Protein AF-A0A6V7KPG8-F1 (afdb_monomer)

pLDDT: mean 72.36, std 18.4, range [42.53, 93.62]

Structure (mmCIF, N/CA/C/O backbone):
data_AF-A0A6V7KPG8-F1
#
_entry.id   AF-A0A6V7KPG8-F1
#
loop_
_atom_site.group_PDB
_atom_site.id
_atom_site.type_symbol
_atom_site.label_atom_id
_atom_site.label_alt_id
_atom_site.label_comp_id
_atom_site.label_asym_id
_atom_site.label_entity_id
_atom_site.label_seq_id
_atom_site.pdbx_PDB_ins_code
_atom_site.Cartn_x
_atom_site.Cartn_y
_atom_site.Cartn_z
_atom_site.occupancy
_atom_site.B_iso_or_equiv
_atom_site.auth_seq_id
_atom_site.auth_comp_id
_atom_site.auth_asym_id
_atom_site.auth_atom_id
_atom_site.pdbx_PDB_model_num
ATOM 1 N N . SER A 1 1 ? -8.044 -1.957 1.594 1.00 84.50 1 SER A N 1
ATOM 2 C CA . SER A 1 1 ? -7.485 -2.967 2.511 1.00 84.50 1 SER A CA 1
ATOM 3 C C . SER A 1 1 ? -5.967 -2.904 2.470 1.00 84.50 1 SER A C 1
ATOM 5 O O . SER A 1 1 ? -5.431 -2.524 1.434 1.00 84.50 1 SER A O 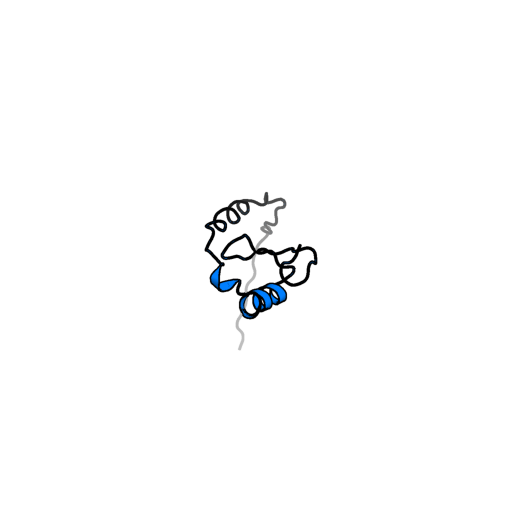1
ATOM 7 N N . CYS A 1 2 ? -5.293 -3.186 3.585 1.00 91.94 2 CYS A N 1
ATOM 8 C CA . CYS A 1 2 ? -3.838 -3.168 3.727 1.00 91.94 2 CYS A CA 1
ATOM 9 C C . CYS A 1 2 ? -3.223 -4.316 2.929 1.00 91.94 2 CYS A C 1
ATOM 11 O O . CYS A 1 2 ? -3.696 -5.445 3.046 1.00 91.94 2 CYS A O 1
ATOM 13 N N . TRP A 1 3 ? -2.176 -4.036 2.158 1.00 88.25 3 TRP A N 1
ATOM 14 C CA . TRP A 1 3 ? -1.517 -5.037 1.313 1.00 88.25 3 TRP A CA 1
ATOM 15 C C . TRP A 1 3 ? -0.816 -6.133 2.122 1.00 88.25 3 TRP A C 1
ATOM 17 O O . TRP A 1 3 ? -0.802 -7.282 1.705 1.00 88.25 3 TRP A O 1
ATOM 27 N N . ASN A 1 4 ? -0.324 -5.810 3.322 1.00 87.62 4 ASN A N 1
ATOM 28 C CA . ASN A 1 4 ? 0.371 -6.783 4.164 1.00 87.62 4 ASN A CA 1
ATOM 29 C C . ASN A 1 4 ? -0.575 -7.637 5.031 1.00 87.62 4 ASN A C 1
ATOM 31 O O . ASN A 1 4 ? -0.315 -8.813 5.252 1.00 87.62 4 ASN A O 1
ATOM 35 N N . CYS A 1 5 ? -1.652 -7.048 5.566 1.00 89.81 5 CYS A N 1
ATOM 36 C CA . CYS A 1 5 ? -2.447 -7.678 6.634 1.00 89.81 5 CYS A CA 1
ATOM 37 C C . CYS A 1 5 ? -3.972 -7.617 6.439 1.00 89.81 5 CYS A C 1
ATOM 39 O O . CYS A 1 5 ? -4.720 -8.020 7.327 1.00 89.81 5 CYS A O 1
ATOM 41 N N . GLY A 1 6 ? -4.464 -7.064 5.328 1.00 89.50 6 GLY A N 1
ATOM 42 C CA . GLY A 1 6 ? -5.893 -7.032 4.990 1.00 89.50 6 GLY A CA 1
ATOM 43 C C . GLY A 1 6 ? -6.759 -6.029 5.770 1.00 89.50 6 GLY A C 1
ATOM 44 O O . GLY A 1 6 ? -7.863 -5.718 5.327 1.00 89.50 6 GLY A O 1
ATOM 45 N N . ARG A 1 7 ? -6.271 -5.448 6.875 1.00 92.56 7 ARG A N 1
ATOM 46 C CA . ARG A 1 7 ? -6.991 -4.433 7.681 1.00 92.56 7 ARG A CA 1
ATOM 47 C C . ARG A 1 7 ? -7.252 -3.120 6.919 1.00 92.56 7 ARG A C 1
ATOM 49 O O . ARG A 1 7 ? -6.584 -2.867 5.916 1.00 92.56 7 ARG A O 1
ATOM 56 N N . PRO A 1 8 ? -8.194 -2.251 7.340 1.00 91.00 8 PRO A N 1
ATOM 57 C CA . PRO A 1 8 ? -8.371 -0.943 6.708 1.00 91.00 8 PRO A CA 1
ATOM 58 C C . PRO A 1 8 ? -7.071 -0.127 6.766 1.00 91.00 8 PRO A C 1
ATOM 60 O O . PRO A 1 8 ? -6.417 -0.035 7.799 1.00 91.00 8 PRO A O 1
ATOM 63 N N . ALA A 1 9 ? -6.681 0.424 5.618 1.00 88.25 9 ALA A N 1
ATOM 64 C CA . ALA A 1 9 ? -5.435 1.156 5.444 1.00 88.25 9 ALA A CA 1
ATOM 65 C C . ALA A 1 9 ? -5.698 2.663 5.472 1.00 88.25 9 ALA A C 1
ATOM 67 O O . ALA A 1 9 ? -6.476 3.164 4.650 1.00 88.25 9 ALA A O 1
ATOM 68 N N . LEU A 1 10 ? -5.043 3.337 6.416 1.00 84.06 10 LEU A N 1
ATOM 69 C CA . LEU A 1 10 ? -5.128 4.779 6.657 1.00 84.06 10 LEU A CA 1
ATOM 70 C C . LEU A 1 10 ? -4.055 5.544 5.881 1.00 84.06 10 LEU A C 1
ATOM 72 O O . LEU A 1 10 ? -4.246 6.709 5.548 1.00 84.06 10 LEU A O 1
ATOM 76 N N . GLU A 1 11 ? -2.960 4.868 5.550 1.00 87.25 11 GLU A N 1
ATOM 77 C CA . GLU A 1 11 ? -1.816 5.458 4.880 1.00 87.25 11 GLU A CA 1
ATOM 78 C C . GLU A 1 11 ? -1.594 4.817 3.515 1.00 87.25 11 GLU A C 1
ATOM 80 O O . GLU A 1 11 ? -1.977 3.674 3.234 1.00 87.25 11 GLU A O 1
ATOM 85 N N . THR A 1 12 ? -0.975 5.596 2.640 1.00 89.62 12 THR A N 1
ATOM 86 C CA . THR A 1 12 ? -0.650 5.192 1.274 1.00 89.62 12 THR A CA 1
ATOM 87 C C . THR A 1 12 ? 0.834 5.435 1.059 1.00 89.62 12 THR A C 1
ATOM 89 O O . THR A 1 12 ? 1.394 6.365 1.637 1.00 89.62 12 THR A O 1
ATOM 92 N N . CYS A 1 13 ? 1.489 4.596 0.261 1.00 88.62 13 CYS A N 1
ATOM 93 C CA . CYS A 1 13 ? 2.910 4.747 -0.026 1.00 88.62 13 CYS A CA 1
ATOM 94 C C . CYS A 1 13 ? 3.210 6.144 -0.590 1.00 88.62 13 CYS A C 1
ATOM 96 O O . CYS A 1 13 ? 2.681 6.509 -1.637 1.00 88.62 13 CYS A O 1
ATOM 98 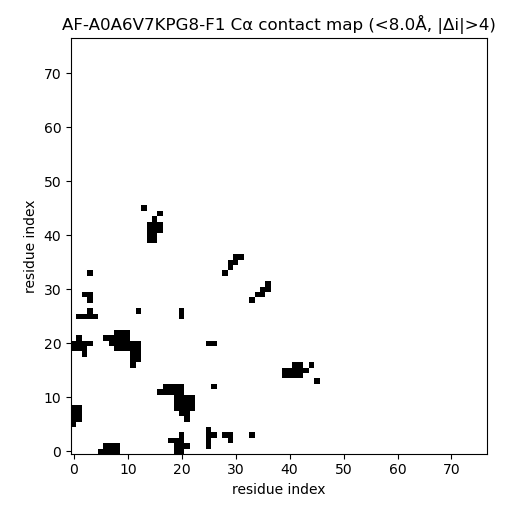N N . GLY A 1 14 ? 4.075 6.909 0.085 1.00 82.31 14 GLY A N 1
ATOM 99 C CA . GLY A 1 14 ? 4.413 8.282 -0.308 1.00 82.31 14 GLY A CA 1
ATOM 100 C C . GLY A 1 14 ? 5.214 8.392 -1.609 1.00 82.31 14 GLY A C 1
ATOM 101 O O . GLY A 1 14 ? 5.290 9.478 -2.171 1.00 82.31 14 GLY A O 1
ATOM 102 N N . GLY A 1 15 ? 5.787 7.283 -2.091 1.00 85.25 15 GLY A N 1
ATOM 103 C CA . GLY A 1 15 ? 6.433 7.207 -3.400 1.00 85.25 15 GLY A CA 1
ATOM 104 C C . GLY A 1 15 ? 5.414 6.982 -4.512 1.00 85.25 15 GLY A C 1
ATOM 105 O O . GLY A 1 15 ? 5.212 7.844 -5.358 1.00 85.25 15 GLY A O 1
ATOM 106 N N . CYS A 1 16 ? 4.746 5.825 -4.514 1.00 87.88 16 CYS A N 1
ATOM 107 C CA . CYS A 1 16 ? 3.890 5.426 -5.635 1.00 87.88 16 CYS A CA 1
ATOM 108 C C . CYS A 1 16 ? 2.407 5.783 -5.507 1.00 87.88 16 CYS A C 1
ATOM 110 O O . CYS A 1 16 ? 1.701 5.779 -6.510 1.00 87.88 16 CYS A O 1
ATOM 112 N N . GLY A 1 17 ? 1.893 6.039 -4.305 1.00 87.31 17 GLY A N 1
ATOM 113 C CA . GLY A 1 17 ? 0.469 6.301 -4.077 1.00 87.31 17 GLY A CA 1
ATOM 114 C C . GLY A 1 17 ? -0.480 5.124 -4.368 1.00 87.31 17 GLY A C 1
ATOM 115 O O . GLY A 1 17 ? -1.688 5.287 -4.234 1.00 87.31 17 GLY A O 1
ATOM 116 N N . ILE A 1 18 ? 0.031 3.947 -4.752 1.00 87.56 18 ILE A N 1
ATOM 117 C CA . ILE A 1 18 ? -0.783 2.770 -5.116 1.00 87.56 18 ILE A CA 1
ATOM 118 C C . ILE A 1 18 ? -0.920 1.814 -3.928 1.00 87.56 18 ILE A C 1
ATOM 120 O O . ILE A 1 18 ? -2.019 1.357 -3.607 1.00 87.56 18 ILE A O 1
ATOM 124 N N . ALA A 1 19 ? 0.194 1.510 -3.261 1.00 89.56 19 ALA A N 1
ATOM 125 C CA . ALA A 1 19 ? 0.193 0.572 -2.150 1.00 89.56 19 ALA A CA 1
ATOM 126 C C . ALA A 1 19 ? -0.417 1.209 -0.893 1.00 89.56 19 ALA A C 1
ATOM 128 O O . ALA A 1 19 ? -0.087 2.342 -0.528 1.00 89.56 19 ALA A O 1
ATOM 129 N N . ARG A 1 20 ? -1.318 0.474 -0.230 1.00 92.25 20 ARG A N 1
ATOM 130 C CA .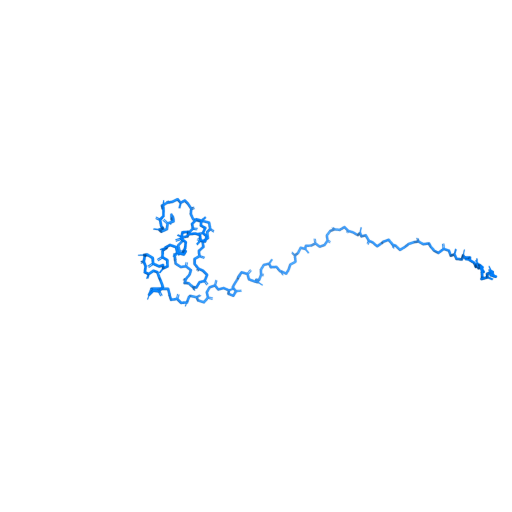 ARG A 1 20 ? -2.062 0.939 0.950 1.00 92.25 20 ARG A CA 1
ATOM 131 C C . ARG A 1 20 ? -1.663 0.149 2.186 1.00 92.25 20 ARG A C 1
ATOM 133 O O . ARG A 1 20 ? -1.729 -1.082 2.181 1.00 92.25 20 ARG A O 1
ATOM 140 N N . TYR A 1 21 ? -1.355 0.861 3.267 1.00 93.00 21 TYR A N 1
ATOM 141 C CA . TYR A 1 21 ? -0.896 0.276 4.522 1.00 93.00 21 TYR A CA 1
ATOM 142 C C . TYR A 1 21 ? -1.688 0.812 5.717 1.00 93.00 21 TYR A C 1
ATOM 144 O O . TYR A 1 21 ? -2.140 1.955 5.745 1.00 93.00 21 TYR A O 1
ATOM 152 N N . CYS A 1 22 ? -1.894 -0.034 6.723 1.00 93.62 22 CYS A N 1
ATOM 153 C CA . CYS A 1 22 ? -2.501 0.396 7.986 1.00 93.62 22 CYS A CA 1
ATOM 154 C C . CYS A 1 22 ? -1.504 1.097 8.927 1.00 93.62 22 CYS A C 1
ATOM 156 O O . CYS A 1 22 ? -1.917 1.571 9.976 1.00 93.62 22 CYS A O 1
ATOM 158 N N . GLY A 1 23 ? -0.221 1.150 8.558 1.00 91.06 23 GLY A N 1
ATOM 159 C CA . GLY A 1 23 ? 0.842 1.882 9.249 1.00 91.06 23 GLY A CA 1
ATOM 160 C C . GLY A 1 23 ? 2.222 1.553 8.668 1.00 91.06 23 GLY A C 1
ATOM 161 O O . GLY A 1 23 ? 2.356 0.585 7.905 1.00 91.06 23 GLY A O 1
ATOM 162 N N . SER A 1 24 ? 3.256 2.301 9.068 1.00 88.94 24 SER A N 1
ATOM 163 C CA . SER A 1 24 ? 4.636 2.134 8.564 1.00 88.94 24 SER A CA 1
ATOM 164 C C . SER A 1 24 ? 5.225 0.736 8.754 1.00 88.94 24 SER A C 1
ATOM 166 O O . SER A 1 24 ? 6.051 0.302 7.958 1.00 88.94 24 SER A O 1
ATOM 168 N N . PHE A 1 25 ? 4.790 -0.016 9.768 1.00 92.06 25 PHE A N 1
ATOM 169 C CA . PHE A 1 25 ? 5.268 -1.387 9.969 1.00 92.06 25 PHE A CA 1
ATOM 170 C C . PHE A 1 25 ? 4.897 -2.310 8.798 1.00 92.06 25 PHE A C 1
ATOM 172 O O . PHE A 1 25 ? 5.734 -3.044 8.279 1.00 92.06 25 PHE A O 1
ATOM 179 N N . CYS A 1 26 ? 3.639 -2.244 8.348 1.00 93.12 26 CYS A N 1
ATOM 180 C CA . CYS A 1 26 ? 3.177 -3.038 7.210 1.00 93.12 26 CYS A CA 1
ATOM 181 C C . CYS A 1 26 ? 3.850 -2.601 5.908 1.00 93.12 26 CYS A C 1
ATOM 183 O O . CYS A 1 26 ? 4.093 -3.443 5.051 1.00 93.12 26 CYS A O 1
ATOM 185 N N . GLN A 1 27 ? 4.168 -1.310 5.779 1.00 91.31 27 GLN A N 1
ATOM 186 C CA . GLN A 1 27 ? 4.901 -0.783 4.634 1.00 91.31 27 GLN A CA 1
ATOM 187 C C . GLN A 1 27 ? 6.319 -1.356 4.560 1.00 91.31 27 G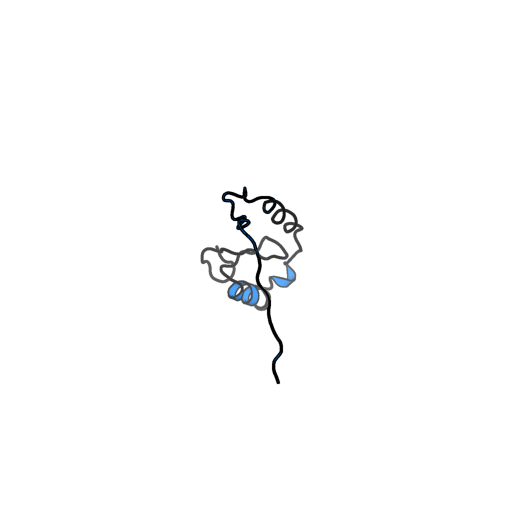LN A C 1
ATOM 189 O O . GLN A 1 27 ? 6.684 -1.887 3.518 1.00 91.31 27 GLN A O 1
ATOM 194 N N . HIS A 1 28 ? 7.099 -1.300 5.645 1.00 91.75 28 HIS A N 1
ATOM 195 C CA . HIS A 1 28 ? 8.462 -1.851 5.651 1.00 91.75 28 HIS A CA 1
ATOM 196 C C . HIS A 1 28 ? 8.473 -3.351 5.367 1.00 91.75 28 HIS A C 1
ATOM 198 O O . HIS A 1 28 ? 9.227 -3.826 4.521 1.00 91.75 28 HIS A O 1
ATOM 204 N N . ARG A 1 29 ? 7.564 -4.096 6.000 1.00 92.38 29 ARG A N 1
ATOM 205 C CA . ARG A 1 29 ? 7.484 -5.539 5.784 1.00 92.38 29 ARG A CA 1
ATOM 206 C C . ARG A 1 29 ? 7.164 -5.882 4.329 1.00 92.38 29 ARG A C 1
ATOM 208 O O . ARG A 1 29 ? 7.759 -6.795 3.777 1.00 92.38 29 ARG A O 1
ATOM 215 N N . ASP A 1 30 ? 6.254 -5.149 3.697 1.00 90.81 30 ASP A N 1
ATOM 216 C CA . ASP A 1 30 ? 5.918 -5.319 2.279 1.00 90.81 30 ASP A CA 1
ATOM 217 C C . ASP A 1 30 ? 7.041 -4.839 1.338 1.00 90.81 30 ASP A C 1
ATOM 219 O O . ASP A 1 30 ? 7.254 -5.407 0.268 1.00 90.81 30 ASP A O 1
ATOM 223 N N . TRP A 1 31 ? 7.817 -3.841 1.761 1.00 90.00 31 TRP A N 1
ATOM 224 C CA . TRP A 1 31 ? 8.993 -3.355 1.043 1.00 90.00 31 TRP A CA 1
ATOM 225 C C . TRP A 1 31 ? 10.076 -4.429 0.897 1.00 90.00 31 TRP A C 1
ATOM 227 O O . TRP A 1 31 ? 10.591 -4.641 -0.205 1.00 90.00 31 TRP A O 1
ATOM 237 N N . GLU A 1 32 ? 10.382 -5.122 1.995 1.00 91.06 32 GLU A N 1
ATOM 238 C CA . GLU A 1 32 ? 11.429 -6.148 2.061 1.00 91.06 32 GLU A CA 1
ATOM 239 C C . GLU A 1 32 ? 10.908 -7.536 1.664 1.00 91.06 32 GLU A C 1
ATOM 241 O O . GLU A 1 32 ? 11.530 -8.231 0.868 1.00 91.06 32 GLU A O 1
ATOM 246 N N . THR A 1 33 ? 9.747 -7.938 2.192 1.00 89.06 33 THR A N 1
ATOM 247 C CA . THR A 1 33 ? 9.183 -9.291 2.011 1.00 89.06 33 THR A CA 1
ATOM 248 C C . THR A 1 33 ? 8.273 -9.384 0.786 1.00 89.06 33 THR A C 1
ATOM 250 O O . THR A 1 33 ? 8.260 -10.404 0.105 1.00 89.06 33 THR A O 1
ATOM 253 N N . GLY A 1 34 ? 7.492 -8.337 0.506 1.00 86.38 34 GLY A N 1
ATOM 254 C CA . GLY A 1 34 ? 6.522 -8.302 -0.599 1.00 86.38 34 GLY A CA 1
ATOM 255 C C . GLY A 1 34 ? 7.107 -7.822 -1.930 1.00 86.38 34 GLY A C 1
ATOM 256 O O . GLY A 1 34 ? 6.435 -7.885 -2.956 1.00 86.38 34 GLY A O 1
ATOM 257 N N . GLY A 1 35 ? 8.352 -7.330 -1.935 1.00 89.44 35 GLY A N 1
ATOM 258 C CA . GLY A 1 35 ? 9.007 -6.818 -3.139 1.00 89.44 35 GLY A CA 1
ATOM 259 C C . GLY A 1 35 ? 8.413 -5.502 -3.649 1.00 89.44 35 GLY A C 1
ATOM 260 O O . GLY A 1 35 ? 8.607 -5.153 -4.817 1.00 89.44 35 GLY A O 1
ATOM 261 N N . HIS A 1 36 ? 7.708 -4.743 -2.797 1.00 90.69 36 HIS A N 1
ATOM 262 C CA . HIS A 1 36 ? 7.108 -3.474 -3.212 1.00 90.69 36 HIS A CA 1
ATOM 263 C C . HIS A 1 36 ? 8.152 -2.514 -3.796 1.00 90.69 36 HIS A C 1
ATOM 265 O O . HIS A 1 36 ? 7.848 -1.825 -4.768 1.00 90.69 36 HIS A O 1
ATOM 271 N N . HIS A 1 37 ? 9.392 -2.530 -3.294 1.00 90.25 37 HIS A N 1
ATOM 272 C CA . HIS A 1 37 ? 10.473 -1.674 -3.788 1.00 90.25 37 HIS A CA 1
ATOM 273 C C . HIS A 1 37 ? 10.695 -1.784 -5.304 1.00 90.25 37 HIS A C 1
ATOM 275 O O . HIS A 1 37 ? 10.947 -0.778 -5.959 1.00 90.25 37 HIS A O 1
ATOM 281 N N . ALA A 1 38 ? 10.548 -2.982 -5.877 1.00 90.00 38 ALA A N 1
ATOM 282 C CA . ALA A 1 38 ? 10.785 -3.223 -7.299 1.00 90.00 38 ALA A CA 1
ATOM 283 C C . ALA A 1 38 ? 9.666 -2.648 -8.182 1.00 90.00 38 ALA A C 1
ATOM 285 O O . ALA A 1 38 ? 9.866 -2.356 -9.360 1.00 90.00 38 ALA A O 1
ATOM 286 N N . THR A 1 39 ? 8.478 -2.467 -7.604 1.00 86.94 39 THR A N 1
ATOM 287 C CA . THR A 1 39 ? 7.286 -1.979 -8.312 1.00 86.94 39 THR A CA 1
ATOM 288 C C . THR A 1 39 ? 6.887 -0.571 -7.861 1.00 86.94 39 THR A C 1
ATOM 290 O O . THR A 1 39 ? 5.972 0.030 -8.426 1.00 86.94 39 THR A O 1
ATOM 293 N N . CYS A 1 40 ? 7.573 -0.020 -6.855 1.00 89.00 40 CYS A N 1
ATOM 294 C CA . CYS A 1 40 ? 7.351 1.319 -6.337 1.00 89.00 40 CYS A CA 1
ATOM 295 C C . CYS A 1 40 ? 7.847 2.341 -7.361 1.00 89.00 40 CYS A C 1
ATOM 297 O O . CYS A 1 40 ? 9.022 2.692 -7.426 1.00 89.00 40 CYS A O 1
ATOM 299 N N . ARG A 1 41 ? 6.925 2.803 -8.202 1.00 81.81 41 ARG A N 1
ATOM 300 C CA . ARG A 1 41 ? 7.169 3.849 -9.196 1.00 81.81 41 ARG A CA 1
ATOM 301 C C . ARG A 1 41 ? 6.717 5.169 -8.597 1.00 81.81 41 ARG A C 1
ATOM 303 O O . ARG A 1 41 ? 5.554 5.255 -8.222 1.00 81.81 41 ARG A O 1
ATOM 310 N N . SER A 1 42 ? 7.596 6.169 -8.500 1.00 67.44 42 SER A N 1
ATOM 311 C CA . SER A 1 42 ? 7.218 7.502 -8.010 1.00 67.44 42 SER A CA 1
ATOM 312 C C . SER A 1 42 ? 6.033 8.045 -8.804 1.00 67.44 42 SER A C 1
ATOM 314 O O . SER A 1 42 ? 6.149 8.320 -9.996 1.00 67.44 42 SER A O 1
ATOM 316 N N . SER A 1 43 ? 4.890 8.187 -8.141 1.00 60.69 43 SER A N 1
ATOM 317 C CA . SER A 1 43 ? 3.736 8.895 -8.673 1.00 60.69 43 SER A CA 1
ATOM 318 C C . SER A 1 43 ? 3.843 10.351 -8.221 1.00 60.69 43 SER A C 1
ATOM 320 O O . SER A 1 43 ? 4.098 10.591 -7.040 1.00 60.69 43 SER A O 1
ATOM 322 N N . PRO A 1 44 ? 3.646 11.344 -9.104 1.00 56.50 44 PRO A N 1
ATOM 323 C CA . PRO A 1 44 ? 3.826 12.765 -8.781 1.00 56.50 44 PRO A CA 1
ATOM 324 C C . PRO A 1 44 ? 2.754 13.350 -7.828 1.00 56.50 44 PRO A C 1
ATOM 326 O O . PRO A 1 44 ? 2.536 14.557 -7.785 1.00 56.50 44 PRO A O 1
ATOM 329 N N . ILE A 1 45 ? 2.068 12.529 -7.030 1.00 57.19 45 ILE A N 1
ATOM 330 C CA . ILE A 1 45 ? 0.875 12.901 -6.255 1.00 57.19 45 ILE A CA 1
ATOM 331 C C . ILE A 1 45 ? 1.179 13.504 -4.868 1.00 57.19 45 ILE A C 1
ATOM 333 O O . ILE A 1 45 ? 0.440 13.280 -3.915 1.00 57.19 45 ILE A O 1
ATOM 337 N N . GLN A 1 46 ? 2.257 14.280 -4.715 1.00 55.78 46 GLN A N 1
ATOM 338 C CA . GLN A 1 46 ? 2.567 14.959 -3.439 1.00 55.78 46 GLN A CA 1
ATOM 339 C C . GLN A 1 46 ? 2.493 16.493 -3.492 1.00 55.78 46 GLN A C 1
ATOM 341 O O . GLN A 1 46 ? 2.499 17.132 -2.443 1.00 55.78 46 GLN A O 1
ATOM 346 N N . GLU A 1 47 ? 2.311 17.109 -4.664 1.00 54.38 47 GLU A N 1
ATOM 347 C CA . GLU A 1 47 ? 2.170 18.576 -4.747 1.00 54.38 47 GLU A CA 1
ATOM 348 C C . GLU A 1 47 ? 0.790 19.059 -4.232 1.00 54.38 47 GLU A C 1
ATOM 350 O O . GLU A 1 47 ? 0.666 20.113 -3.608 1.00 54.38 47 GLU A O 1
ATOM 355 N N . GLN A 1 48 ? -0.285 18.278 -4.404 1.00 52.91 48 GLN A N 1
ATOM 356 C CA . GLN A 1 48 ? -1.646 18.819 -4.246 1.00 52.91 48 GLN A CA 1
ATOM 357 C C . GLN A 1 48 ? -2.190 18.845 -2.803 1.00 52.91 48 GLN A C 1
ATOM 359 O O . GLN A 1 48 ? -3.231 19.449 -2.543 1.00 52.91 48 GLN A O 1
ATOM 364 N N . ARG A 1 49 ? -1.496 18.245 -1.825 1.00 52.38 49 ARG A N 1
ATOM 365 C CA . ARG A 1 49 ? -1.887 18.315 -0.397 1.00 52.38 49 ARG A CA 1
ATOM 366 C C . ARG A 1 49 ? -1.177 19.424 0.384 1.00 52.38 49 ARG A C 1
ATOM 368 O O . ARG A 1 49 ? -1.426 19.579 1.575 1.00 52.38 49 ARG A O 1
ATOM 375 N N . ARG A 1 50 ? -0.366 20.249 -0.287 1.00 52.75 50 ARG A N 1
ATOM 376 C CA . ARG A 1 50 ? 0.200 21.493 0.263 1.00 52.75 50 ARG A CA 1
ATOM 377 C C . ARG A 1 50 ? -0.569 22.757 -0.149 1.00 52.75 50 ARG A C 1
ATOM 379 O O . ARG A 1 50 ? -0.044 23.849 0.013 1.00 52.75 50 ARG A O 1
ATOM 386 N N . SER A 1 51 ? -1.815 22.635 -0.622 1.00 48.09 51 SER A N 1
ATOM 387 C CA . SER A 1 51 ? -2.627 23.800 -1.033 1.00 48.09 51 SER A CA 1
ATOM 388 C C . SER A 1 51 ? -3.963 24.004 -0.307 1.00 48.09 51 SER A C 1
ATOM 390 O O . SER A 1 51 ? -4.665 24.956 -0.624 1.00 48.09 51 SER A O 1
ATOM 392 N N . THR A 1 52 ? -4.304 23.235 0.736 1.00 52.22 52 THR A N 1
ATOM 393 C CA . THR A 1 52 ? -5.436 23.597 1.628 1.00 52.22 52 THR A CA 1
ATOM 394 C C . THR A 1 52 ? -5.006 24.216 2.960 1.00 52.22 52 THR A C 1
ATOM 396 O O . THR A 1 52 ? -5.853 24.540 3.784 1.00 52.22 52 THR A O 1
ATOM 399 N N . SER A 1 53 ? -3.708 24.476 3.160 1.00 53.84 53 SER A N 1
ATOM 400 C CA . SER A 1 53 ? -3.203 25.260 4.297 1.00 53.84 53 SER A CA 1
ATOM 401 C C . SER A 1 53 ? -2.807 26.681 3.874 1.00 53.84 53 SER A C 1
ATOM 403 O O . SER A 1 53 ? -1.679 27.121 4.087 1.00 53.84 53 SER A O 1
ATOM 405 N N . ARG A 1 54 ? -3.744 27.421 3.274 1.00 55.09 54 ARG A N 1
ATOM 406 C CA . ARG A 1 54 ? -3.731 28.894 3.273 1.00 55.09 54 ARG A CA 1
ATOM 407 C C . ARG A 1 54 ? -5.102 29.439 3.679 1.00 55.09 54 ARG A C 1
ATOM 409 O O . ARG A 1 54 ? -5.753 30.122 2.901 1.00 55.09 54 ARG A O 1
ATOM 416 N N . SER A 1 55 ? -5.526 29.116 4.901 1.00 45.12 55 SER A N 1
ATOM 417 C CA . SER A 1 55 ? -6.154 30.036 5.873 1.00 45.12 55 SER A CA 1
ATOM 418 C C . SER A 1 55 ? -7.038 29.271 6.859 1.00 45.12 55 SER A C 1
ATOM 420 O O . SER A 1 55 ? -8.101 28.800 6.465 1.00 45.12 55 SER A O 1
ATOM 422 N N . PRO A 1 56 ? -6.715 29.245 8.161 1.00 59.75 56 PRO A N 1
ATOM 423 C CA . PRO A 1 56 ? -7.766 29.439 9.146 1.00 59.75 56 PRO A CA 1
ATOM 424 C C . PRO A 1 56 ? -8.233 30.911 9.063 1.00 59.75 56 PRO A C 1
ATOM 426 O O . PRO A 1 56 ? -7.377 31.808 9.008 1.00 59.75 56 PRO A O 1
ATOM 429 N N . PRO A 1 57 ? -9.545 31.227 9.032 1.00 50.59 57 PRO A N 1
ATOM 430 C CA . PRO A 1 57 ? -9.989 32.560 9.415 1.00 50.59 57 PRO A CA 1
ATOM 431 C C . PRO A 1 57 ? -9.543 32.780 10.862 1.00 50.59 57 PRO A C 1
ATOM 433 O O . PRO A 1 57 ? -9.831 31.979 11.750 1.00 50.59 57 PRO A O 1
ATOM 436 N N . ARG A 1 58 ? -8.761 33.837 11.081 1.00 53.28 58 ARG A N 1
ATOM 437 C CA . ARG A 1 58 ? -8.358 34.264 12.419 1.00 53.28 58 ARG A CA 1
ATOM 438 C C . ARG A 1 58 ? -9.620 34.828 13.068 1.00 53.28 58 ARG A C 1
ATOM 440 O O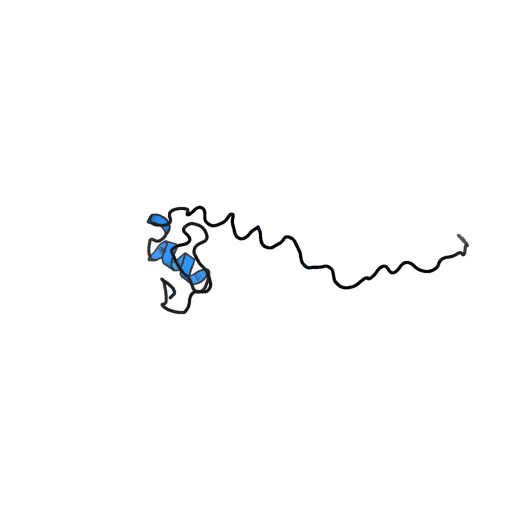 . ARG A 1 58 ? -10.054 35.915 12.703 1.00 53.28 58 ARG A O 1
ATOM 447 N N . ILE A 1 59 ? -10.243 34.068 13.959 1.00 56.03 59 ILE A N 1
ATOM 448 C CA . ILE A 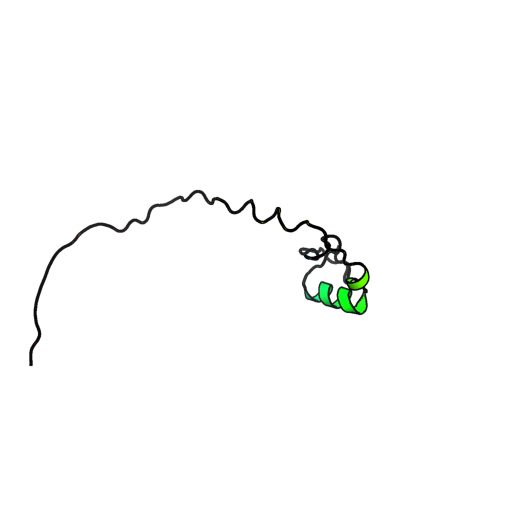1 59 ? -11.290 34.567 14.848 1.00 56.03 59 ILE A CA 1
ATOM 449 C C . ILE A 1 59 ? -10.645 34.755 16.220 1.00 56.03 59 ILE A C 1
ATOM 451 O O . ILE A 1 59 ? -10.144 33.789 16.788 1.00 56.03 59 ILE A O 1
ATOM 455 N N . GLY A 1 60 ? -10.678 35.990 16.731 1.00 49.94 60 GLY A N 1
ATOM 456 C CA . GLY A 1 60 ? -10.492 36.299 18.152 1.00 49.94 60 GLY A CA 1
ATOM 457 C C . GLY A 1 60 ? -9.219 37.067 18.499 1.00 49.94 60 GLY A C 1
ATOM 458 O O . GLY A 1 60 ? -8.161 36.478 18.684 1.00 49.94 60 GLY A O 1
ATOM 459 N N . SER A 1 61 ? -9.359 38.388 18.616 1.00 50.75 61 SER A N 1
ATOM 460 C CA . SER A 1 61 ? -8.386 39.348 19.139 1.00 50.75 61 SER A CA 1
ATOM 461 C C . SER A 1 61 ? -7.763 38.938 20.474 1.00 50.75 61 SER A C 1
ATOM 463 O O . SER A 1 61 ? -8.478 38.647 21.427 1.00 50.75 61 SER A O 1
ATOM 465 N N . SER A 1 62 ? -6.442 39.069 20.579 1.00 52.16 62 SER A N 1
ATOM 466 C CA . SER A 1 62 ? -5.778 39.356 21.852 1.00 52.16 62 SER A CA 1
ATOM 467 C C . SER A 1 62 ? -4.625 40.318 21.580 1.00 52.16 62 SER A C 1
ATOM 469 O O . SER A 1 62 ? -3.471 39.925 21.451 1.00 52.16 62 SER A O 1
ATOM 471 N N . THR A 1 63 ? -4.956 41.596 21.407 1.00 46.91 63 THR 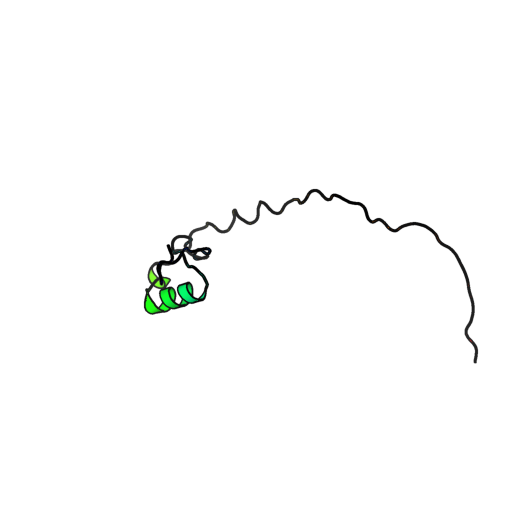A N 1
ATOM 472 C CA . THR A 1 63 ? -4.004 42.693 21.596 1.00 46.91 63 THR A CA 1
ATOM 473 C C . THR A 1 63 ? -4.185 43.181 23.025 1.00 46.91 63 THR A C 1
ATOM 475 O O . THR A 1 63 ? -5.080 43.972 23.315 1.00 46.91 63 THR A O 1
ATOM 478 N N . ASN A 1 64 ? -3.377 42.644 23.934 1.00 55.38 64 ASN A N 1
ATOM 479 C CA . ASN A 1 64 ? -3.164 43.232 25.248 1.00 55.38 64 ASN A CA 1
ATOM 480 C C . ASN A 1 64 ? -2.274 44.467 25.071 1.00 55.38 64 ASN A C 1
ATOM 482 O O . ASN A 1 64 ? -1.061 44.358 25.176 1.00 55.38 64 ASN A O 1
ATOM 486 N N . GLU A 1 65 ? -2.876 45.616 24.774 1.00 56.22 65 GLU A N 1
ATOM 487 C CA . GLU A 1 65 ? -2.193 46.914 24.712 1.00 56.22 65 GLU A CA 1
ATOM 488 C C . GLU A 1 65 ? -3.083 47.938 25.429 1.00 56.22 65 GLU A C 1
ATOM 490 O O . GLU A 1 65 ? -3.930 48.587 24.815 1.00 56.22 65 GLU A O 1
ATOM 495 N N . ALA A 1 66 ? -2.948 48.029 26.753 1.00 59.16 66 ALA A N 1
ATOM 496 C CA . ALA A 1 66 ? -3.486 49.137 27.531 1.00 59.16 66 ALA A CA 1
ATOM 497 C C . ALA A 1 66 ? -2.647 49.354 28.800 1.00 59.16 66 ALA A C 1
ATOM 499 O O . ALA A 1 66 ? -2.459 48.430 29.587 1.00 59.16 66 ALA A O 1
ATOM 500 N N . ASP A 1 67 ? -2.247 50.616 28.963 1.00 47.19 67 ASP A N 1
ATOM 501 C CA . ASP A 1 67 ? -1.776 51.300 30.175 1.00 47.19 67 ASP A CA 1
ATOM 502 C C . ASP A 1 67 ? -0.271 51.235 30.540 1.00 47.19 67 ASP A C 1
ATOM 504 O O . ASP A 1 67 ? 0.259 50.221 30.987 1.00 47.19 67 ASP A O 1
ATOM 508 N N . GLY A 1 68 ? 0.423 52.377 30.375 1.00 42.53 68 GLY A N 1
ATOM 509 C CA . GLY A 1 68 ? 1.636 52.738 31.145 1.00 42.53 68 GLY A CA 1
ATOM 510 C C . GLY A 1 68 ? 1.256 53.273 32.544 1.00 42.53 68 GLY A C 1
ATOM 511 O O . GLY A 1 68 ? 0.153 52.980 32.980 1.00 42.53 68 GLY A O 1
ATOM 512 N N . PRO A 1 69 ? 2.039 54.131 33.248 1.00 58.47 69 PRO A N 1
ATOM 513 C CA . PRO A 1 69 ? 3.450 54.529 33.122 1.00 58.47 69 PRO A CA 1
ATOM 514 C C . PRO A 1 69 ? 4.265 54.399 34.456 1.00 58.47 69 PRO A C 1
ATOM 516 O O . PRO A 1 69 ? 3.727 54.064 35.500 1.00 58.47 69 PRO A O 1
ATOM 519 N N . THR A 1 70 ? 5.562 54.762 34.410 1.00 50.19 70 THR A N 1
ATOM 520 C CA . THR A 1 70 ? 6.443 55.314 35.488 1.00 50.19 70 THR A CA 1
ATOM 521 C C . THR A 1 70 ? 6.631 54.582 36.842 1.00 50.19 70 THR A C 1
ATOM 523 O O . THR A 1 70 ? 5.705 54.474 37.629 1.00 50.19 70 THR A O 1
ATOM 526 N N . VAL A 1 71 ? 7.887 54.273 37.227 1.00 49.09 71 VAL A N 1
ATOM 527 C CA . VAL A 1 71 ? 8.623 54.947 38.336 1.00 49.09 71 VAL A CA 1
ATOM 528 C C . VAL A 1 71 ? 10.009 54.316 38.602 1.00 49.09 71 VAL A C 1
ATOM 530 O O . VAL A 1 71 ? 10.258 53.137 38.378 1.00 49.09 71 VAL A O 1
ATOM 533 N N . SER A 1 72 ? 10.905 55.200 39.025 1.00 49.06 72 SER A N 1
ATOM 534 C CA . SER A 1 72 ? 12.359 55.209 39.187 1.00 49.06 72 SER A CA 1
ATOM 535 C C . SER A 1 72 ? 12.974 54.402 40.359 1.00 49.06 72 SER A C 1
ATOM 537 O O . SER A 1 72 ? 12.255 53.891 41.207 1.00 49.06 72 SER A O 1
ATOM 539 N N . VAL A 1 73 ? 14.323 54.509 40.468 1.00 52.22 73 VAL A N 1
ATOM 540 C CA . VAL A 1 73 ? 15.185 54.454 41.695 1.00 52.22 73 VAL A CA 1
ATOM 541 C C . VAL A 1 73 ? 15.576 53.045 42.194 1.00 52.22 73 VAL A C 1
ATOM 543 O O . VAL A 1 73 ? 14.754 52.151 42.229 1.00 52.22 73 VAL A O 1
ATOM 546 N N . ALA A 1 74 ? 16.790 52.730 42.666 1.00 54.62 74 ALA A N 1
ATOM 547 C CA . ALA A 1 74 ? 18.124 53.337 42.656 1.00 54.62 74 ALA A CA 1
ATOM 548 C C . ALA A 1 74 ? 19.153 52.259 43.074 1.00 54.62 74 ALA A C 1
ATOM 550 O O . ALA A 1 74 ? 18.832 51.297 43.769 1.00 54.62 74 ALA A O 1
ATOM 551 N N . LYS A 1 75 ? 20.408 52.449 42.657 1.00 47.84 75 LYS A N 1
ATOM 552 C CA . LYS A 1 75 ? 21.594 51.664 43.032 1.00 47.84 75 LYS A CA 1
ATOM 553 C C . LYS A 1 75 ? 22.069 52.098 44.427 1.00 47.84 75 LYS A C 1
ATOM 555 O O . LYS A 1 75 ? 22.270 53.293 44.635 1.00 47.84 75 LYS A O 1
ATOM 560 N N . GLY A 1 76 ? 22.300 51.167 45.352 1.00 57.91 76 GLY A N 1
ATOM 561 C CA . GLY A 1 76 ? 22.769 51.502 46.700 1.00 57.91 76 GLY A CA 1
ATOM 562 C C . GLY A 1 76 ? 23.689 50.456 47.325 1.00 57.91 76 GLY A C 1
ATOM 563 O O . GLY A 1 76 ? 23.183 49.468 47.835 1.00 57.91 76 GLY A O 1
ATOM 564 N N . LYS A 1 77 ? 24.990 50.795 47.319 1.00 50.41 77 LYS A N 1
ATOM 565 C CA . LYS A 1 77 ? 26.124 50.361 48.168 1.00 50.41 77 LYS A CA 1
ATOM 566 C C . LYS A 1 77 ? 26.494 48.880 48.220 1.00 50.41 77 LYS A C 1
ATOM 568 O O . LYS A 1 77 ? 25.777 48.097 48.869 1.00 50.41 77 LYS A O 1
#

Mean predicted aligned error: 16.07 Å

Secondary structure (DSSP, 8-state):
--TTT-SPP-EE-TTTS--EESSHHHHHHHHHTS-HHHH----STTSGGGSS-S-----------------------

Sequence (77 aa):
SCWNCGRPALETCGGCGIARYCGSFCQHRDWETGGHHATCRSSPIQEQRRSTSRSPPRIGSSTNEADGPTVSVAKGK

Organism: NCBI:txid1563983

Solvent-accessible surface area (backbone atoms only — not comparable to full-atom values): 5261 Å² total; per-residue (Å²): 94,12,76,70,75,59,46,76,42,84,42,56,39,88,48,37,65,73,56,33,19,63,43,71,69,43,44,53,50,28,37,73,75,66,48,42,63,85,70,58,51,77,41,86,81,69,68,77,79,73,69,79,83,83,69,80,83,89,78,81,89,84,81,92,78,82,82,88,80,90,88,85,89,82,90,81,135

Nearest PDB structures (foldseek):
  2dj8-asse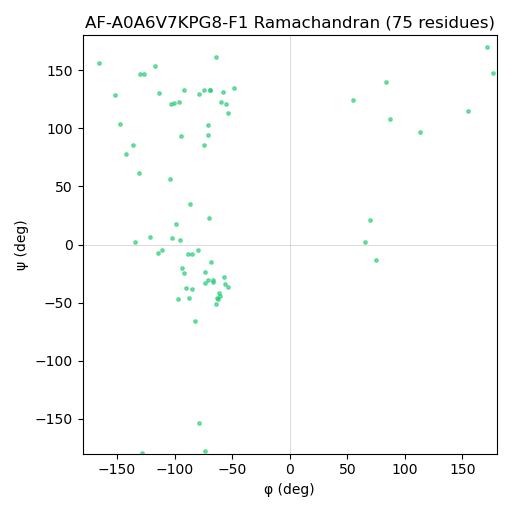mbly1_A  TM=8.780E-01  e=1.377E-03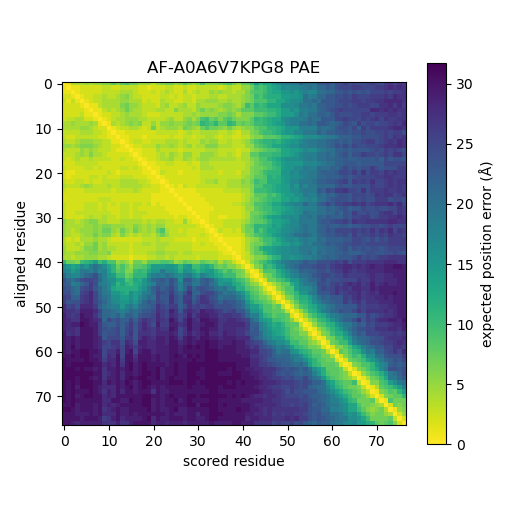  Homo sapiens
  2d8q-assembly1_A  TM=6.919E-01  e=6.666E-02  Homo sapiens
  2dan-assembly1_A  TM=9.255E-01  e=4.156E-01  Homo sapiens

InterPro domains:
  IPR002893 Zinc finger, MYND-type [PF01753] (2-40)
  IPR002893 Zinc finger, MYND-type [PS01360] (2-40)
  IPR002893 Zinc finger, MYND-type [PS50865] (2-40)
  IPR013289 CBFA2T family [PTHR10379] (1-62)

Foldseek 3Di:
DAPQPPDDFPDAPQFARPHGHVDVVSVVCCVVPVVVVVVRHGDVPPPPVVPVPPDDDDPDDDPPDDDDDDDDDDDDD

Radius of gyration: 27.06 Å; Cα contacts (8 Å, |Δi|>4): 71; chains: 1; bounding box: 37×65×57 Å